Protein AF-I0WN18-F1 (afdb_monomer_lite)

Organism: NCBI:txid1165867

Foldseek 3Di:
DLLVVQQVCQVVVNLVVQPVVDDVSLVVLVVCLVCVVVVVDDPPGDDHDNVSSVVSNPDDDDPPD

Structure (mmCIF, N/CA/C/O backbone):
data_AF-I0WN18-F1
#
_entry.id   AF-I0WN18-F1
#
loop_
_atom_site.group_PDB
_atom_site.id
_atom_site.type_symbol
_atom_site.label_atom_id
_atom_site.label_alt_id
_atom_site.label_comp_id
_atom_site.label_asym_id
_atom_site.label_entity_id
_atom_site.label_seq_id
_atom_site.pdbx_PDB_ins_code
_atom_site.Cartn_x
_atom_site.Cartn_y
_atom_site.Cartn_z
_atom_site.occupancy
_atom_site.B_iso_or_equiv
_atom_site.auth_seq_id
_atom_site.auth_comp_id
_atom_site.auth_asym_id
_atom_site.auth_atom_id
_atom_site.pdbx_PDB_model_num
ATOM 1 N N . MET A 1 1 ? -2.877 9.550 -3.800 1.00 72.31 1 MET A N 1
ATOM 2 C CA . MET A 1 1 ? -2.359 9.327 -5.169 1.00 72.31 1 MET A CA 1
ATOM 3 C C . MET A 1 1 ? -1.546 8.039 -5.252 1.00 72.31 1 MET A C 1
ATOM 5 O O . MET A 1 1 ? -1.998 7.138 -5.940 1.00 72.31 1 MET A O 1
ATOM 9 N N . LEU A 1 2 ? -0.439 7.877 -4.509 1.00 79.50 2 LEU A N 1
ATOM 10 C CA . LEU A 1 2 ? 0.345 6.630 -4.566 1.00 79.50 2 LEU A CA 1
ATOM 11 C C . LEU A 1 2 ? -0.395 5.396 -4.016 1.00 79.50 2 LEU A C 1
ATOM 13 O O . LEU A 1 2 ? -0.373 4.367 -4.675 1.00 79.50 2 LEU A O 1
ATOM 17 N N . ALA A 1 3 ? -1.108 5.495 -2.886 1.00 79.25 3 ALA A N 1
ATOM 18 C CA . ALA A 1 3 ? -1.895 4.371 -2.351 1.00 79.25 3 ALA A CA 1
ATOM 19 C C . ALA A 1 3 ? -2.922 3.835 -3.368 1.00 79.25 3 ALA A C 1
ATOM 21 O O . ALA A 1 3 ? -3.055 2.633 -3.552 1.00 79.25 3 ALA A O 1
ATOM 22 N N . SER A 1 4 ? -3.577 4.729 -4.115 1.00 84.69 4 SER 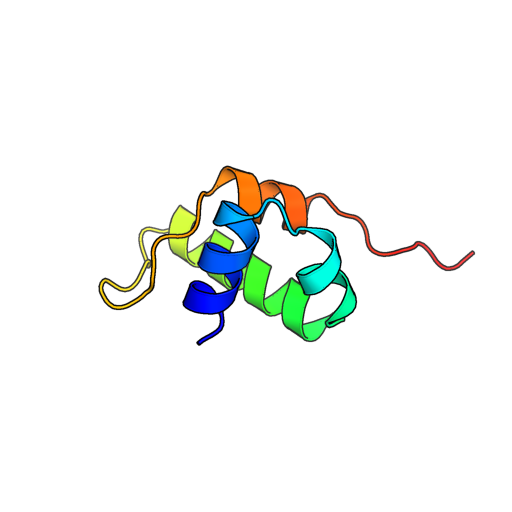A N 1
ATOM 23 C CA . SER A 1 4 ? -4.512 4.358 -5.184 1.00 84.69 4 SER A CA 1
ATOM 24 C C . SER A 1 4 ? -3.830 3.675 -6.372 1.00 84.69 4 SER A C 1
ATOM 26 O O . SER A 1 4 ? -4.437 2.818 -7.004 1.00 84.69 4 SER A O 1
ATOM 28 N N . ILE A 1 5 ? -2.591 4.048 -6.705 1.00 83.75 5 ILE A N 1
ATOM 29 C CA . ILE A 1 5 ? -1.806 3.378 -7.756 1.00 83.75 5 ILE A CA 1
ATOM 30 C C . ILE A 1 5 ? -1.344 2.005 -7.252 1.00 83.75 5 ILE A C 1
ATOM 32 O O . ILE A 1 5 ? -1.499 1.017 -7.958 1.00 83.75 5 ILE A O 1
ATOM 36 N N . ALA A 1 6 ? -0.857 1.925 -6.012 1.00 83.75 6 ALA A N 1
ATOM 37 C CA . ALA A 1 6 ? -0.441 0.675 -5.385 1.00 83.75 6 ALA A CA 1
ATOM 38 C C . ALA A 1 6 ? -1.596 -0.332 -5.282 1.00 83.75 6 ALA A C 1
ATOM 40 O O . ALA A 1 6 ? -1.416 -1.484 -5.659 1.00 83.75 6 ALA A O 1
ATOM 41 N N . ALA A 1 7 ? -2.789 0.107 -4.868 1.00 83.31 7 ALA A N 1
ATOM 42 C CA . ALA A 1 7 ? -3.993 -0.725 -4.841 1.00 83.31 7 ALA A CA 1
ATOM 43 C C . ALA A 1 7 ? -4.342 -1.261 -6.241 1.00 83.31 7 ALA A C 1
ATOM 45 O O . ALA A 1 7 ? -4.525 -2.457 -6.433 1.00 83.31 7 ALA A O 1
ATOM 46 N N . GLN A 1 8 ? -4.328 -0.389 -7.253 1.00 85.88 8 GLN A N 1
ATOM 47 C CA . GLN A 1 8 ? -4.602 -0.767 -8.641 1.00 85.88 8 GLN A CA 1
ATOM 48 C C . GLN A 1 8 ? -3.567 -1.716 -9.255 1.00 85.88 8 GLN A C 1
ATOM 50 O O . GLN A 1 8 ? -3.904 -2.477 -10.165 1.00 85.88 8 GLN A O 1
ATOM 55 N N . CYS A 1 9 ? -2.308 -1.631 -8.829 1.00 85.62 9 CYS A N 1
ATOM 56 C CA . CYS A 1 9 ? -1.269 -2.566 -9.239 1.00 85.62 9 CYS A CA 1
ATOM 57 C C . CYS A 1 9 ? -1.398 -3.898 -8.496 1.00 85.62 9 CYS A C 1
ATOM 59 O O . CYS A 1 9 ? -1.183 -4.931 -9.120 1.00 85.62 9 CYS A O 1
ATOM 61 N N . ALA A 1 10 ? -1.791 -3.884 -7.219 1.00 84.50 10 ALA A N 1
ATOM 62 C CA . ALA A 1 10 ? -2.058 -5.092 -6.444 1.00 84.50 10 ALA A CA 1
ATOM 63 C C . ALA A 1 10 ? -3.202 -5.910 -7.056 1.00 84.50 10 ALA A C 1
ATOM 65 O O . ALA A 1 10 ? -3.047 -7.108 -7.268 1.00 84.50 10 ALA A O 1
ATOM 66 N N . ASP A 1 11 ? -4.294 -5.249 -7.450 1.00 86.00 11 ASP A N 1
ATOM 67 C CA . ASP A 1 11 ? -5.439 -5.891 -8.112 1.00 86.00 11 ASP A CA 1
ATOM 68 C C . ASP A 1 11 ? -5.075 -6.568 -9.446 1.00 86.00 11 ASP A C 1
ATOM 70 O O . ASP A 1 11 ? -5.789 -7.452 -9.916 1.00 86.00 11 ASP A O 1
ATOM 74 N N . ARG A 1 12 ? -3.977 -6.142 -10.083 1.00 82.94 12 ARG A N 1
ATOM 75 C CA . ARG A 1 12 ? -3.516 -6.636 -11.393 1.00 82.94 12 ARG A CA 1
ATOM 76 C C . ARG A 1 12 ? -2.218 -7.444 -11.319 1.00 82.94 12 ARG A C 1
ATOM 78 O O . ARG A 1 12 ? -1.659 -7.767 -12.362 1.00 82.94 12 ARG A O 1
ATOM 85 N N . ASP A 1 13 ? -1.719 -7.710 -10.113 1.00 77.44 13 ASP A N 1
ATOM 86 C CA . ASP A 1 13 ? -0.429 -8.359 -9.841 1.00 77.44 13 ASP A CA 1
ATOM 87 C C . ASP A 1 13 ? 0.779 -7.694 -10.553 1.00 77.44 13 ASP A C 1
ATOM 89 O O . ASP A 1 13 ? 1.771 -8.313 -10.941 1.00 77.44 13 ASP A O 1
ATOM 93 N N . MET A 1 14 ? 0.706 -6.372 -10.748 1.00 80.19 14 MET A N 1
ATOM 94 C CA . MET A 1 14 ? 1.695 -5.577 -11.486 1.00 80.19 14 MET A CA 1
ATOM 95 C C . MET A 1 14 ? 2.811 -5.053 -10.572 1.00 80.19 14 MET A C 1
ATOM 97 O O . MET A 1 14 ? 2.930 -3.851 -10.328 1.00 80.19 14 MET A O 1
ATOM 101 N N . ILE A 1 15 ? 3.662 -5.952 -10.080 1.00 70.81 15 ILE A N 1
ATOM 102 C CA . ILE A 1 15 ? 4.740 -5.623 -9.127 1.00 70.81 15 ILE A CA 1
ATOM 103 C C . ILE A 1 15 ? 5.866 -4.800 -9.786 1.00 70.81 15 ILE A C 1
ATOM 105 O O . ILE A 1 15 ? 6.331 -3.804 -9.232 1.00 70.81 15 ILE A O 1
ATOM 109 N N . ARG A 1 16 ? 6.299 -5.179 -10.996 1.00 70.31 16 ARG A N 1
ATOM 110 C CA . ARG A 1 16 ? 7.480 -4.582 -11.655 1.00 70.31 16 ARG A CA 1
ATOM 111 C C . ARG A 1 16 ? 7.278 -3.122 -12.080 1.00 70.31 16 ARG A C 1
ATOM 113 O O . ARG A 1 16 ? 8.203 -2.331 -11.957 1.00 70.31 16 ARG A O 1
ATOM 120 N N . TYR A 1 17 ? 6.057 -2.744 -12.456 1.00 69.38 17 TYR A N 1
ATOM 121 C CA . TYR A 1 17 ? 5.728 -1.378 -12.883 1.00 69.38 17 TYR A CA 1
ATOM 122 C C . TYR A 1 17 ? 6.004 -0.321 -11.798 1.00 69.38 17 TYR A C 1
ATOM 124 O O . TYR A 1 17 ? 6.434 0.789 -12.095 1.00 69.38 17 TYR A O 1
ATOM 132 N N . LEU A 1 18 ? 5.788 -0.670 -10.526 1.00 67.44 18 LEU A N 1
ATOM 133 C CA . LEU A 1 18 ? 6.077 0.216 -9.395 1.00 67.44 18 LEU A CA 1
ATOM 134 C C . LEU A 1 18 ? 7.572 0.282 -9.068 1.00 67.44 18 LEU A C 1
ATOM 136 O O . LEU A 1 18 ? 8.069 1.335 -8.674 1.00 67.44 18 LEU A O 1
ATOM 140 N N . LEU A 1 19 ? 8.293 -0.824 -9.251 1.00 69.75 19 LEU A N 1
ATOM 141 C CA . LEU A 1 19 ? 9.732 -0.901 -8.991 1.00 69.75 19 LEU A CA 1
ATOM 142 C C . LEU A 1 19 ? 10.551 -0.117 -10.025 1.00 69.75 19 LEU A C 1
ATOM 144 O O . LEU A 1 19 ? 11.545 0.514 -9.665 1.00 69.75 19 LEU A O 1
ATOM 148 N N . ASP A 1 20 ? 10.096 -0.086 -11.279 1.00 75.88 20 ASP A N 1
ATOM 149 C CA . ASP A 1 20 ? 10.725 0.692 -12.354 1.00 75.88 20 ASP A CA 1
ATOM 150 C C . ASP A 1 20 ? 10.608 2.214 -12.131 1.00 75.88 20 ASP A C 1
ATOM 152 O O . ASP A 1 20 ? 11.367 2.993 -12.705 1.00 75.88 20 ASP A O 1
ATOM 156 N N . GLY A 1 21 ? 9.713 2.656 -11.236 1.00 71.25 21 GLY A N 1
ATOM 157 C CA . GLY A 1 21 ? 9.586 4.054 -10.807 1.00 71.25 21 GLY A CA 1
ATOM 158 C C . GLY A 1 21 ? 10.781 4.586 -9.999 1.00 71.25 21 GLY A C 1
ATOM 159 O O . GLY A 1 21 ? 10.844 5.780 -9.698 1.00 71.25 21 GLY A O 1
ATOM 160 N N . GLY A 1 22 ? 11.740 3.722 -9.657 1.00 79.19 22 GLY A N 1
ATOM 161 C CA . GLY A 1 22 ? 13.014 4.099 -9.056 1.00 79.19 22 GLY A CA 1
ATOM 162 C C . GLY A 1 22 ? 12.985 4.279 -7.529 1.00 79.19 22 GLY A C 1
ATOM 163 O O . GLY A 1 22 ? 11.959 4.071 -6.873 1.00 79.19 22 GLY A O 1
ATOM 164 N N . PRO A 1 23 ? 14.126 4.675 -6.928 1.00 78.06 23 PRO A N 1
ATOM 165 C CA . PRO A 1 23 ? 14.336 4.630 -5.476 1.00 78.06 23 PRO A CA 1
ATOM 166 C C . PRO A 1 23 ? 13.329 5.443 -4.657 1.00 78.06 23 PRO A C 1
ATOM 168 O O . PRO A 1 23 ? 12.976 5.044 -3.550 1.00 78.06 23 PRO A O 1
ATOM 171 N N . TYR A 1 24 ? 12.845 6.560 -5.206 1.00 78.81 24 TYR A N 1
ATOM 172 C CA . TYR A 1 24 ? 11.844 7.410 -4.560 1.00 78.81 24 TYR A CA 1
ATOM 173 C C . TYR A 1 24 ? 10.472 6.726 -4.452 1.00 78.81 24 TYR A C 1
ATOM 175 O O . TYR A 1 24 ? 9.782 6.843 -3.440 1.00 78.81 24 TYR A O 1
ATOM 183 N N . VAL A 1 25 ? 10.070 5.970 -5.475 1.00 81.75 25 VAL A N 1
ATOM 184 C CA . VAL A 1 25 ? 8.804 5.225 -5.442 1.00 81.75 25 VAL A CA 1
ATOM 185 C C . VAL A 1 25 ? 8.903 4.086 -4.431 1.00 81.75 25 VAL A C 1
ATOM 187 O O . VAL A 1 25 ? 8.005 3.919 -3.609 1.00 81.75 25 VAL A O 1
ATOM 190 N N . VAL A 1 26 ? 10.032 3.373 -4.407 1.00 82.00 26 VAL A N 1
ATOM 191 C CA . VAL A 1 26 ? 10.297 2.301 -3.434 1.00 82.00 26 VAL A CA 1
ATOM 192 C C . VAL A 1 26 ? 10.316 2.823 -1.993 1.00 82.00 26 VAL A C 1
ATOM 194 O O . VAL A 1 26 ? 9.719 2.201 -1.113 1.00 82.00 26 VAL A O 1
ATOM 197 N N . SER A 1 27 ? 10.953 3.970 -1.724 1.00 83.69 27 SER A N 1
ATOM 198 C CA . SER A 1 27 ? 10.963 4.554 -0.375 1.00 83.69 27 SER A CA 1
ATOM 199 C C . SER A 1 27 ? 9.566 4.985 0.073 1.00 83.69 27 SER A C 1
ATOM 201 O O . SER A 1 27 ? 9.195 4.763 1.224 1.00 83.69 27 SER A O 1
ATOM 203 N N . THR A 1 28 ? 8.758 5.525 -0.841 1.00 85.75 28 THR A N 1
ATOM 204 C CA . THR A 1 28 ? 7.381 5.922 -0.529 1.00 85.75 28 THR A CA 1
ATOM 205 C C . THR A 1 28 ? 6.480 4.703 -0.283 1.00 85.75 28 THR A C 1
ATOM 207 O O . THR A 1 28 ? 5.638 4.732 0.610 1.00 85.75 28 THR A O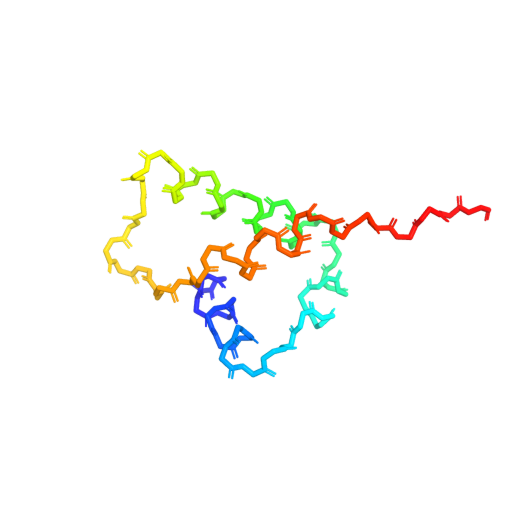 1
ATOM 210 N N . LEU A 1 29 ? 6.681 3.597 -1.011 1.00 87.50 29 LEU A N 1
ATOM 211 C CA . LEU A 1 29 ? 5.978 2.328 -0.770 1.00 87.50 29 LEU A CA 1
ATOM 212 C C . LEU A 1 29 ? 6.328 1.705 0.587 1.00 87.50 29 LEU A C 1
ATOM 214 O O . LEU A 1 29 ? 5.440 1.179 1.255 1.00 87.50 29 LEU A O 1
ATOM 218 N N . ARG A 1 30 ? 7.592 1.804 1.022 1.00 87.44 30 ARG A N 1
ATOM 219 C CA . ARG A 1 30 ? 7.984 1.423 2.389 1.00 87.44 30 ARG A CA 1
ATOM 220 C C . ARG A 1 30 ? 7.267 2.266 3.439 1.00 87.44 30 ARG A C 1
ATOM 222 O O . ARG A 1 30 ? 6.730 1.695 4.377 1.00 87.44 30 ARG A O 1
ATOM 229 N N . GLY A 1 31 ? 7.165 3.580 3.230 1.00 90.31 31 GLY A N 1
ATOM 230 C CA . GLY A 1 31 ? 6.389 4.458 4.112 1.00 90.31 31 GLY A CA 1
ATOM 231 C C . GLY A 1 31 ? 4.927 4.019 4.254 1.00 90.31 31 GLY A C 1
ATOM 232 O O . GLY A 1 31 ? 4.422 3.926 5.365 1.00 90.31 31 GLY A O 1
ATOM 233 N N . LEU A 1 32 ? 4.272 3.630 3.151 1.00 91.25 32 LEU A N 1
ATOM 234 C CA . LEU A 1 32 ? 2.912 3.075 3.211 1.00 91.25 32 LEU A CA 1
ATOM 235 C C . LEU A 1 32 ? 2.842 1.783 4.038 1.00 91.25 32 LEU A C 1
ATOM 237 O O . LEU A 1 32 ? 1.862 1.556 4.748 1.00 91.25 32 LEU A O 1
ATOM 241 N N . ARG A 1 33 ? 3.865 0.924 3.959 1.00 92.94 33 ARG A N 1
ATOM 242 C CA . ARG A 1 33 ? 3.915 -0.298 4.768 1.00 92.94 33 ARG A CA 1
ATOM 243 C C . ARG A 1 33 ? 4.096 0.012 6.252 1.00 92.94 33 ARG A C 1
ATOM 245 O O . ARG A 1 33 ? 3.418 -0.603 7.075 1.00 92.94 33 ARG A O 1
ATOM 252 N N . ASP A 1 34 ? 4.950 0.975 6.577 1.00 93.81 34 ASP A N 1
ATOM 253 C CA . ASP A 1 34 ? 5.161 1.436 7.948 1.00 93.81 34 ASP A CA 1
ATOM 254 C C . ASP A 1 34 ? 3.873 2.034 8.528 1.00 93.81 34 ASP A C 1
ATOM 256 O O . ASP A 1 34 ? 3.492 1.689 9.649 1.00 93.81 34 ASP A O 1
ATOM 260 N N . ASP A 1 35 ? 3.138 2.832 7.750 1.00 94.81 35 ASP A N 1
ATOM 261 C CA . ASP A 1 35 ? 1.843 3.382 8.164 1.00 94.81 35 ASP A CA 1
ATOM 262 C C . ASP A 1 35 ? 0.816 2.272 8.449 1.00 94.81 35 ASP A C 1
ATOM 264 O O . ASP 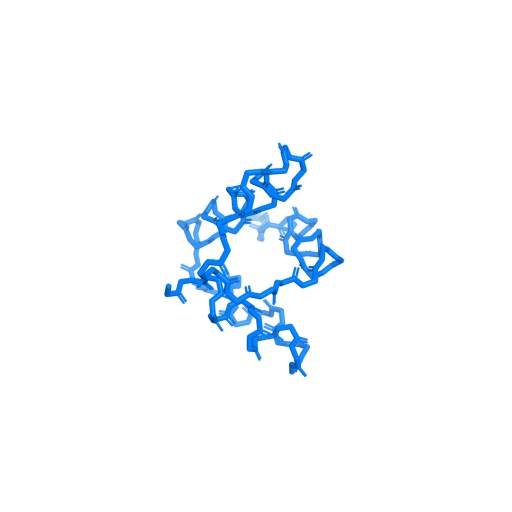A 1 35 ? 0.076 2.348 9.431 1.00 94.81 35 ASP A O 1
ATOM 268 N N . GLN A 1 36 ? 0.787 1.198 7.645 1.00 93.25 36 GLN A N 1
ATOM 269 C CA . GLN A 1 36 ? -0.066 0.036 7.931 1.00 93.25 36 GLN A CA 1
ATOM 270 C C . GLN A 1 36 ? 0.316 -0.671 9.231 1.00 93.25 36 GLN A C 1
ATOM 272 O O . GLN A 1 36 ? -0.564 -1.034 10.009 1.00 93.25 36 GLN A O 1
ATOM 277 N N . LEU A 1 37 ? 1.613 -0.889 9.462 1.00 94.62 37 LEU A N 1
ATOM 278 C CA . LEU A 1 37 ? 2.108 -1.601 10.644 1.00 94.62 37 LEU A CA 1
ATOM 279 C C . LEU A 1 37 ? 1.813 -0.850 11.944 1.00 94.62 37 LEU A C 1
ATOM 281 O O . LEU A 1 37 ? 1.542 -1.481 12.963 1.00 94.62 37 LEU A O 1
ATOM 285 N N . HIS A 1 38 ? 1.825 0.482 11.902 1.00 95.81 38 HIS A N 1
ATOM 286 C CA . HIS A 1 38 ? 1.569 1.327 13.068 1.00 95.81 38 HIS A CA 1
ATOM 287 C C . HIS A 1 38 ? 0.095 1.731 13.219 1.00 95.81 38 HIS A C 1
ATOM 289 O O . HIS A 1 38 ? -0.235 2.510 14.111 1.00 95.81 38 HIS A O 1
ATOM 295 N N . GLY A 1 39 ? -0.801 1.227 12.361 1.00 94.50 39 GLY A N 1
ATOM 296 C CA . GLY A 1 39 ? -2.215 1.610 12.386 1.00 94.50 39 GLY A CA 1
ATOM 297 C C . GLY A 1 39 ? -2.452 3.083 12.031 1.00 94.50 39 GLY A C 1
ATOM 298 O O . GLY A 1 39 ? -3.485 3.642 12.387 1.00 94.50 39 GLY A O 1
ATOM 299 N N . LEU A 1 40 ? -1.509 3.710 11.325 1.00 95.12 40 LEU A N 1
ATOM 300 C CA . LEU A 1 40 ? -1.568 5.101 10.866 1.00 95.12 40 LEU A CA 1
ATOM 301 C C . LEU A 1 40 ? -2.216 5.226 9.480 1.00 95.12 40 LEU A C 1
ATOM 303 O O . LEU A 1 40 ? -2.153 6.281 8.846 1.00 95.12 40 LEU A O 1
ATOM 307 N N . TRP A 1 41 ? -2.848 4.152 8.995 1.00 94.62 41 TRP A N 1
ATOM 308 C CA . TRP A 1 41 ? -3.514 4.156 7.701 1.00 94.62 41 TRP A CA 1
ATOM 309 C C . TRP A 1 41 ? -4.654 5.170 7.681 1.00 94.62 41 TRP A C 1
ATOM 311 O O . TRP A 1 41 ? -5.608 5.090 8.458 1.00 94.62 41 TRP A O 1
ATOM 321 N N . ARG A 1 42 ? -4.565 6.127 6.760 1.00 92.19 42 ARG A N 1
ATOM 322 C CA . ARG A 1 42 ? -5.566 7.183 6.627 1.00 92.19 42 ARG A CA 1
ATOM 323 C C . ARG A 1 42 ? -6.856 6.628 6.002 1.00 92.19 42 ARG A C 1
ATOM 325 O O . ARG A 1 42 ? -6.766 5.946 4.980 1.00 92.19 42 ARG A O 1
ATOM 332 N N . PRO A 1 43 ? -8.049 6.923 6.551 1.00 90.19 43 PRO A N 1
ATOM 333 C CA . PRO A 1 43 ? -9.322 6.401 6.036 1.00 90.19 43 PRO A CA 1
ATOM 334 C C . PRO A 1 43 ? -9.598 6.725 4.561 1.00 90.19 43 PRO A C 1
ATOM 336 O O . PRO A 1 43 ? -10.266 5.968 3.865 1.00 90.19 43 PRO A O 1
ATOM 339 N N . GLU A 1 44 ? -9.081 7.848 4.069 1.00 91.06 44 GLU A N 1
ATOM 340 C CA . GLU A 1 44 ? -9.212 8.295 2.683 1.00 91.06 44 GLU A CA 1
ATOM 341 C C . GLU A 1 44 ? -8.267 7.577 1.702 1.00 91.06 44 GLU A C 1
ATOM 343 O O . GLU A 1 44 ? -8.342 7.795 0.490 1.00 91.06 44 GLU A O 1
ATOM 348 N N . TRP A 1 45 ? -7.339 6.752 2.192 1.00 91.81 45 TRP A N 1
ATOM 349 C CA . TRP A 1 45 ? -6.419 6.003 1.341 1.00 91.81 45 TRP A CA 1
ATOM 350 C C . TRP A 1 45 ? -7.044 4.690 0.884 1.00 91.81 45 TRP A C 1
ATOM 352 O O . TRP A 1 45 ? -7.510 3.889 1.694 1.00 91.81 45 TRP A O 1
ATOM 362 N N . ALA A 1 46 ? -6.984 4.445 -0.428 1.00 90.31 46 ALA A N 1
ATOM 363 C CA . ALA A 1 46 ? -7.417 3.182 -1.014 1.00 90.31 46 ALA A CA 1
ATOM 364 C C . ALA A 1 46 ? -6.670 2.013 -0.351 1.00 90.31 46 ALA A C 1
ATOM 366 O O . ALA A 1 46 ? -5.443 2.085 -0.273 1.00 90.31 46 ALA A O 1
ATOM 367 N N . PRO A 1 47 ? -7.363 0.961 0.112 1.00 89.12 47 PRO A N 1
ATOM 368 C CA . PRO A 1 47 ? -6.723 -0.153 0.796 1.00 89.12 47 PRO A CA 1
ATOM 369 C C . PRO A 1 47 ? -5.710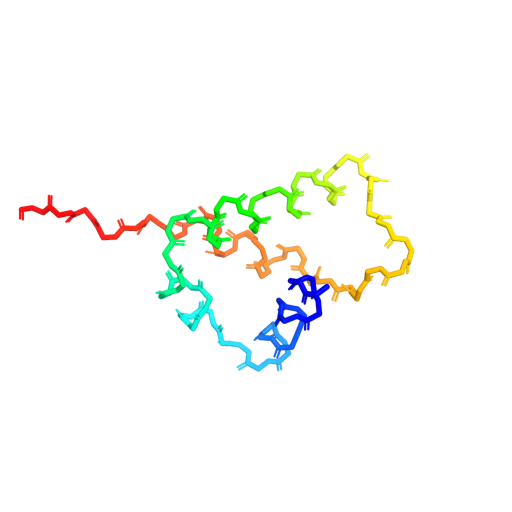 -0.833 -0.127 1.00 89.12 47 PRO A C 1
ATOM 371 O O . PRO A 1 47 ? -6.000 -1.113 -1.287 1.00 89.12 47 PRO A O 1
ATOM 374 N N . VAL A 1 48 ? -4.518 -1.103 0.401 1.00 89.50 48 VAL A N 1
ATOM 375 C CA . VAL A 1 48 ? -3.464 -1.839 -0.306 1.00 89.50 48 VAL A CA 1
ATOM 376 C C . VAL A 1 48 ? -3.200 -3.136 0.459 1.00 89.50 48 VAL A C 1
ATOM 378 O O . VAL A 1 48 ? -2.972 -3.070 1.668 1.00 89.50 48 VAL A O 1
ATOM 381 N N . PRO A 1 49 ? -3.217 -4.315 -0.181 1.00 91.38 49 PRO A N 1
ATOM 382 C CA . PRO A 1 49 ? -2.886 -5.564 0.497 1.00 91.38 49 PRO A CA 1
ATOM 383 C C . PRO A 1 49 ? -1.472 -5.531 1.094 1.00 91.38 49 PRO A C 1
ATOM 385 O O . PRO A 1 49 ? -0.507 -5.201 0.402 1.00 91.38 49 PRO A O 1
ATOM 388 N N . SER A 1 50 ? -1.329 -5.921 2.362 1.00 89.88 50 SER A N 1
ATOM 389 C CA . SER A 1 50 ? -0.028 -5.947 3.049 1.00 89.88 50 SER A CA 1
ATOM 390 C C . SER A 1 50 ? 0.981 -6.857 2.343 1.00 89.88 50 SER A C 1
ATOM 392 O O . SER A 1 50 ? 2.123 -6.457 2.144 1.00 89.88 50 SER A O 1
ATOM 394 N N . ALA A 1 51 ? 0.535 -8.022 1.860 1.00 87.62 51 ALA A N 1
ATOM 395 C CA . ALA A 1 51 ? 1.365 -8.963 1.104 1.00 87.62 51 ALA A CA 1
ATOM 396 C C . ALA A 1 51 ? 1.980 -8.342 -0.166 1.00 87.62 51 ALA A C 1
ATOM 398 O O . ALA A 1 51 ? 3.111 -8.660 -0.528 1.00 87.62 51 ALA A O 1
ATOM 399 N N . PHE A 1 52 ? 1.264 -7.423 -0.821 1.00 86.00 52 PHE A N 1
ATOM 400 C CA . PHE A 1 52 ? 1.767 -6.716 -1.997 1.00 86.00 52 PHE A CA 1
ATOM 401 C C . PHE A 1 52 ? 2.878 -5.723 -1.622 1.00 86.0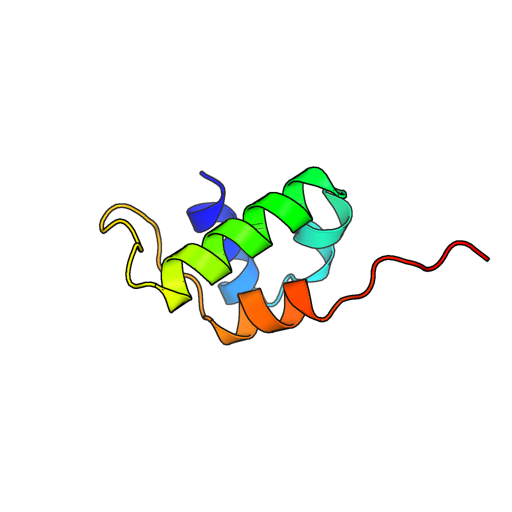0 52 PHE A C 1
ATOM 403 O O . PHE A 1 52 ? 3.931 -5.691 -2.259 1.00 86.00 52 PHE A O 1
ATOM 410 N N . LEU A 1 53 ? 2.686 -4.955 -0.545 1.00 87.44 53 LEU A N 1
ATOM 411 C CA . LEU A 1 53 ? 3.710 -4.043 -0.021 1.00 87.44 53 LEU A CA 1
ATOM 412 C C . LEU A 1 53 ? 4.948 -4.792 0.507 1.00 87.44 53 LEU A C 1
ATOM 414 O O . LEU A 1 53 ? 6.078 -4.324 0.332 1.00 87.44 53 LEU A O 1
ATOM 418 N N . ASP A 1 54 ? 4.751 -5.970 1.099 1.00 87.56 54 ASP A N 1
ATOM 419 C CA . ASP A 1 54 ? 5.830 -6.848 1.559 1.00 87.56 54 ASP A CA 1
ATOM 420 C C . ASP A 1 54 ? 6.655 -7.384 0.374 1.00 87.56 54 ASP A C 1
ATOM 422 O O . ASP A 1 54 ? 7.887 -7.329 0.404 1.00 87.56 54 ASP A O 1
ATOM 426 N N . ALA A 1 55 ? 6.004 -7.808 -0.716 1.00 83.44 55 ALA A N 1
ATOM 427 C CA . ALA A 1 55 ? 6.681 -8.264 -1.935 1.00 83.44 55 ALA A CA 1
ATOM 428 C C . ALA A 1 55 ? 7.535 -7.158 -2.588 1.00 83.44 55 ALA A C 1
ATOM 430 O O . ALA A 1 55 ? 8.674 -7.395 -3.005 1.00 83.44 55 ALA A O 1
ATOM 431 N N . LEU A 1 56 ? 7.027 -5.922 -2.618 1.00 78.06 56 LEU A N 1
ATOM 432 C CA . LEU A 1 56 ? 7.773 -4.760 -3.116 1.00 78.06 56 LEU A CA 1
ATOM 433 C C . LEU A 1 56 ? 8.983 -4.434 -2.230 1.00 78.06 56 LEU A C 1
ATOM 435 O O . LEU A 1 56 ? 10.044 -4.078 -2.738 1.00 78.06 56 LEU A O 1
ATOM 439 N N . SER A 1 57 ? 8.854 -4.612 -0.914 1.00 73.12 57 SER A N 1
ATOM 440 C CA . SER A 1 57 ? 9.925 -4.351 0.058 1.00 73.12 57 SER A CA 1
ATOM 441 C C . SER A 1 57 ? 11.023 -5.419 0.048 1.00 73.12 57 SER A C 1
ATOM 443 O O . SER A 1 57 ? 12.187 -5.101 0.314 1.00 73.12 57 SER A O 1
ATOM 445 N N . ALA A 1 58 ? 10.658 -6.665 -0.270 1.00 71.94 58 ALA A N 1
ATOM 446 C CA . ALA A 1 58 ? 11.567 -7.802 -0.404 1.00 71.94 58 ALA A CA 1
ATOM 447 C C . ALA A 1 58 ? 12.370 -7.780 -1.714 1.00 71.94 58 ALA A C 1
ATOM 449 O O . ALA A 1 58 ? 13.399 -8.454 -1.825 1.00 71.94 58 ALA A O 1
ATOM 450 N N . THR A 1 59 ? 11.933 -6.993 -2.702 1.00 64.31 59 THR A N 1
ATOM 451 C CA . THR A 1 59 ? 12.657 -6.864 -3.962 1.00 64.31 59 THR A CA 1
ATOM 452 C C . THR A 1 59 ? 13.917 -6.030 -3.733 1.00 64.31 59 THR A C 1
ATOM 454 O O . THR A 1 59 ? 13.886 -4.800 -3.715 1.00 64.31 59 THR A O 1
ATOM 457 N N . LYS A 1 60 ? 15.062 -6.695 -3.536 1.00 53.12 60 LYS A N 1
ATOM 458 C CA . LYS A 1 60 ? 16.369 -6.038 -3.648 1.00 53.12 60 LYS A CA 1
ATOM 459 C C . LYS A 1 60 ? 16.460 -5.445 -5.054 1.00 53.12 60 LYS A C 1
ATOM 461 O O . LYS A 1 60 ? 16.398 -6.188 -6.033 1.00 53.12 60 LYS A O 1
ATOM 466 N N . GLY A 1 61 ? 16.602 -4.121 -5.147 1.00 53.56 61 GLY A N 1
ATOM 467 C CA . GLY A 1 61 ? 16.949 -3.462 -6.406 1.00 53.56 61 GLY A CA 1
ATOM 468 C C . GLY A 1 61 ? 18.180 -4.133 -7.032 1.00 53.56 61 GLY A C 1
ATOM 469 O O . GLY A 1 61 ? 18.975 -4.728 -6.292 1.00 53.56 61 GLY A O 1
ATOM 470 N N . PRO A 1 62 ? 18.331 -4.094 -8.369 1.00 46.00 62 PRO A N 1
ATOM 471 C CA . PRO A 1 62 ? 19.435 -4.765 -9.039 1.00 46.00 62 PRO A CA 1
ATOM 472 C C . PRO A 1 62 ? 20.745 -4.344 -8.375 1.00 46.00 62 PRO A C 1
ATOM 474 O O . PRO A 1 62 ? 21.076 -3.161 -8.308 1.00 46.00 62 PRO A O 1
ATOM 477 N N . THR A 1 63 ? 21.457 -5.326 -7.820 1.00 44.25 63 THR A N 1
ATOM 478 C CA . THR A 1 63 ? 22.847 -5.135 -7.421 1.00 44.25 63 THR A CA 1
ATOM 479 C C . THR A 1 63 ? 23.590 -4.908 -8.724 1.00 44.25 63 THR A C 1
ATOM 481 O O . THR A 1 63 ? 23.752 -5.842 -9.505 1.00 44.25 63 THR A O 1
ATOM 484 N N . LEU A 1 64 ? 23.926 -3.651 -9.003 1.00 40.97 64 LEU A N 1
ATOM 485 C CA . LEU A 1 64 ? 24.856 -3.313 -10.067 1.00 40.97 64 LEU A CA 1
ATOM 486 C C . LEU A 1 64 ? 26.193 -3.960 -9.682 1.00 40.97 64 LEU A C 1
ATOM 488 O O . LEU A 1 64 ? 26.840 -3.523 -8.730 1.00 40.97 64 LEU A O 1
ATOM 492 N N . ILE A 1 65 ? 26.501 -5.072 -10.350 1.00 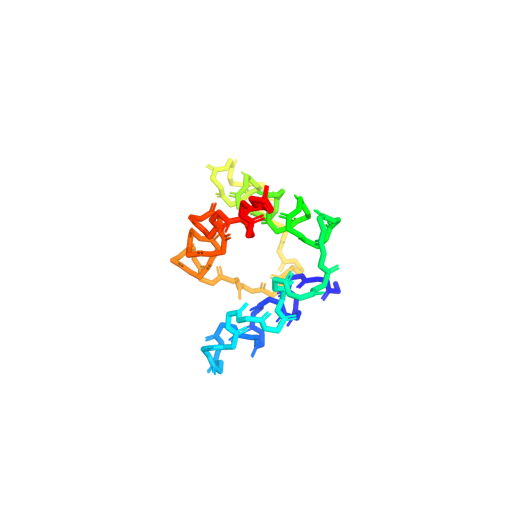49.81 65 ILE A N 1
ATOM 493 C CA . ILE A 1 65 ? 27.838 -5.665 -10.461 1.00 49.81 65 ILE A CA 1
ATOM 494 C C . ILE A 1 65 ? 28.652 -4.883 -11.484 1.00 49.81 65 ILE A C 1
ATOM 496 O O . ILE A 1 65 ? 28.048 -4.434 -12.485 1.00 49.81 65 ILE A O 1
#

Sequence (65 aa):
MLASIAAQCADRDMIRYLLDGGPYVVSTLRGLRDDQLHGLWRPEWAPVPSAFLDALSATKGPTLI

Secondary structure (DSSP, 8-state):
-HHHHHHHHHTTT-HHHHHTT-HHHHHHHHHHHHHHHTT---TTSPP--HHHHHHHHH-PPP---

Radius of gyration: 11.61 Å; chains: 1; bounding box: 37×18×26 Å

pLDDT: mean 80.64, std 13.04, range [40.97, 95.81]